Protein AF-A0A1S8A7N4-F1 (afdb_monomer)

Solvent-accessible surface area (backbone atoms only — not comparable to full-atom values): 6983 Å² total; per-residue (Å²): 108,70,68,57,56,51,52,50,50,50,55,52,46,53,53,54,50,52,53,49,38,35,52,42,25,28,52,42,24,53,75,72,73,42,74,46,65,52,36,82,40,44,85,68,42,50,65,57,58,70,70,50,68,97,43,76,67,53,51,53,51,51,50,27,55,53,50,20,56,52,52,49,50,52,52,54,51,51,49,49,53,52,51,51,50,49,43,65,72,70,54,81,75,82,64,85,81,63,80,78,82,53,95,76,65,81,60,61,67,64,54,50,54,57,53,62,72,67,59,131

pLDDT: mean 84.03, std 12.01, range [52.56, 96.38]

Mean predicted aligned error: 10.82 Å

Sequence (120 aa):
MYIFVRQLGIALGVGIGATTLQNALKLKLRWDGLPTEIADQADTFIFTLHGLPDSPYKQAIYDAYRFWFQIIFGTWLGMSIFILFLCLVFIKHADMNRKLTSDHQLDGERIVRHWERKSP

Radius of gyration: 26.78 Å; Cα contacts (8 Å, |Δi|>4): 41; chains: 1; bounding box: 44×58×66 Å

Organism: Rosellinia necatrix (NCBI:txid77044)

Structure (mmCIF, N/CA/C/O backbone):
data_AF-A0A1S8A7N4-F1
#
_entry.id   AF-A0A1S8A7N4-F1
#
loop_
_atom_site.group_PDB
_atom_site.id
_atom_site.type_symbol
_atom_site.label_atom_id
_atom_site.label_alt_id
_atom_site.label_comp_id
_atom_site.label_asym_id
_atom_site.label_entity_id
_atom_site.label_seq_id
_atom_site.pdbx_PDB_ins_code
_atom_site.Cartn_x
_atom_site.Cartn_y
_atom_site.Cartn_z
_atom_site.occupancy
_atom_site.B_iso_or_equiv
_atom_site.auth_seq_id
_atom_site.auth_comp_id
_atom_site.auth_asym_id
_atom_site.auth_atom_id
_atom_site.pdbx_PDB_model_num
ATOM 1 N N . MET A 1 1 ? 2.331 3.630 -27.646 1.00 77.88 1 MET A N 1
ATOM 2 C CA . MET A 1 1 ? 2.764 2.451 -26.860 1.00 77.88 1 MET A CA 1
ATOM 3 C C . MET A 1 1 ? 3.227 2.822 -25.450 1.00 77.88 1 MET A C 1
ATOM 5 O O . MET A 1 1 ? 2.579 2.381 -24.516 1.00 77.88 1 MET A O 1
ATOM 9 N N . TYR A 1 2 ? 4.243 3.679 -25.261 1.00 81.75 2 TYR A N 1
ATOM 10 C CA . TYR A 1 2 ? 4.727 4.067 -23.916 1.00 81.75 2 TYR A CA 1
ATOM 11 C C . TYR A 1 2 ? 3.630 4.596 -22.970 1.00 81.75 2 TYR A C 1
ATOM 13 O O . TYR A 1 2 ? 3.473 4.086 -21.865 1.00 81.75 2 TYR A O 1
ATOM 21 N N . ILE A 1 3 ? 2.827 5.568 -23.422 1.00 88.31 3 ILE A N 1
ATOM 22 C CA . ILE A 1 3 ? 1.756 6.174 -22.606 1.00 88.31 3 ILE A CA 1
ATOM 23 C C . ILE A 1 3 ? 0.710 5.132 -22.182 1.00 88.31 3 ILE A C 1
ATOM 25 O O . ILE A 1 3 ? 0.279 5.133 -21.035 1.00 88.31 3 ILE A O 1
ATOM 29 N N . PHE A 1 4 ? 0.348 4.210 -23.078 1.00 92.62 4 PHE A N 1
ATOM 30 C CA . PHE A 1 4 ? -0.595 3.131 -22.778 1.00 92.62 4 PHE A CA 1
ATOM 31 C C . PHE A 1 4 ? -0.061 2.200 -21.682 1.00 92.62 4 PHE A C 1
ATOM 33 O O . PHE A 1 4 ? -0.742 1.975 -20.687 1.00 92.62 4 PHE A O 1
ATOM 40 N N . VAL A 1 5 ? 1.179 1.715 -21.827 1.00 89.69 5 VAL A N 1
ATOM 41 C CA . VAL A 1 5 ? 1.815 0.829 -20.835 1.00 89.69 5 VAL A CA 1
ATOM 42 C C . VAL A 1 5 ? 1.959 1.534 -19.485 1.00 89.69 5 VAL A C 1
ATOM 44 O O . VAL A 1 5 ? 1.696 0.936 -18.444 1.00 89.69 5 VAL A O 1
ATOM 47 N N . ARG A 1 6 ? 2.304 2.827 -19.491 1.00 88.12 6 ARG A N 1
ATOM 48 C CA . ARG A 1 6 ? 2.367 3.646 -18.276 1.00 88.12 6 ARG A CA 1
ATOM 49 C C . ARG A 1 6 ? 1.005 3.747 -17.589 1.00 88.12 6 ARG A C 1
ATOM 51 O O . ARG A 1 6 ? 0.928 3.557 -16.379 1.00 88.12 6 ARG A O 1
ATOM 58 N N . GLN A 1 7 ? -0.059 4.020 -18.342 1.00 93.00 7 GLN A N 1
ATOM 59 C CA . GLN A 1 7 ? -1.402 4.152 -17.778 1.00 93.00 7 GLN A CA 1
ATOM 60 C C . GLN A 1 7 ? -1.933 2.819 -17.238 1.00 93.00 7 GLN A C 1
ATOM 62 O O . GLN A 1 7 ? -2.547 2.786 -16.173 1.00 93.00 7 GLN A O 1
ATOM 67 N N . LEU A 1 8 ? -1.637 1.717 -17.930 1.00 92.12 8 LEU A N 1
ATOM 68 C CA . LEU A 1 8 ? -1.933 0.365 -17.465 1.00 92.12 8 LEU A CA 1
ATOM 69 C C . LEU A 1 8 ? -1.218 0.065 -16.141 1.00 92.12 8 LEU A C 1
ATOM 71 O O . LEU A 1 8 ? -1.843 -0.442 -15.213 1.00 92.12 8 LEU A O 1
ATOM 75 N N . GLY A 1 9 ? 0.059 0.440 -16.019 1.00 89.56 9 GLY A N 1
ATOM 76 C CA . GLY A 1 9 ? 0.813 0.301 -14.772 1.00 89.56 9 GLY A CA 1
ATOM 77 C C . GLY A 1 9 ? 0.191 1.073 -13.605 1.00 89.56 9 GLY A C 1
ATOM 78 O O . GLY A 1 9 ? 0.105 0.540 -12.503 1.00 89.56 9 GLY A O 1
ATOM 79 N N . ILE A 1 10 ? -0.309 2.290 -13.846 1.00 92.62 10 ILE A N 1
ATOM 80 C CA . ILE A 1 10 ? -1.010 3.085 -12.824 1.00 92.62 10 ILE A CA 1
ATOM 81 C C . ILE A 1 10 ? -2.292 2.375 -12.371 1.00 92.62 10 ILE A C 1
ATOM 83 O O . ILE A 1 10 ? -2.508 2.219 -11.172 1.00 92.62 10 ILE A O 1
ATOM 87 N N . ALA A 1 11 ? -3.123 1.910 -13.310 1.00 94.38 11 ALA A N 1
ATOM 88 C CA . ALA A 1 11 ? -4.383 1.239 -12.987 1.00 94.38 11 ALA A CA 1
ATOM 89 C C . ALA A 1 11 ? -4.164 -0.058 -12.189 1.00 94.38 11 ALA A C 1
ATOM 91 O O . ALA A 1 11 ? -4.808 -0.271 -11.160 1.00 94.38 11 ALA A O 1
ATOM 92 N N . LEU A 1 12 ? -3.213 -0.894 -12.622 1.00 92.31 12 LEU A N 1
ATOM 93 C CA . LEU A 1 12 ? -2.826 -2.101 -11.889 1.00 92.31 12 LEU A CA 1
ATOM 94 C C . LEU A 1 12 ? -2.266 -1.760 -10.511 1.00 92.31 12 LEU A C 1
ATOM 96 O O . LEU A 1 12 ? -2.612 -2.409 -9.527 1.00 92.31 12 LEU A O 1
ATOM 100 N N . GLY A 1 13 ? -1.432 -0.725 -10.436 1.00 91.50 13 GLY A N 1
ATOM 101 C CA . GLY A 1 13 ? -0.812 -0.314 -9.192 1.00 91.50 13 GLY A CA 1
ATOM 102 C C . GLY A 1 13 ? -1.827 0.111 -8.135 1.00 91.50 13 GLY A C 1
ATOM 103 O O . GLY A 1 13 ? -1.742 -0.335 -6.994 1.00 91.50 13 GLY A O 1
ATOM 104 N N . VAL A 1 14 ? -2.834 0.900 -8.516 1.00 91.69 14 VAL A N 1
ATOM 105 C CA . VAL A 1 14 ? -3.918 1.298 -7.604 1.00 91.69 14 VAL A CA 1
ATOM 106 C C . VAL A 1 14 ? -4.715 0.078 -7.130 1.00 91.69 14 VAL A C 1
ATOM 108 O O . VAL A 1 14 ? -4.954 -0.059 -5.932 1.00 91.69 14 VAL A O 1
ATOM 111 N N . GLY A 1 15 ? -5.073 -0.841 -8.034 1.00 92.31 15 GLY A N 1
ATOM 112 C CA . GLY A 1 15 ? -5.812 -2.056 -7.674 1.00 92.31 15 GLY A CA 1
ATOM 113 C C . GLY A 1 15 ? -5.040 -2.968 -6.712 1.00 92.31 15 GLY A C 1
ATOM 114 O O . GLY A 1 15 ? -5.567 -3.392 -5.680 1.00 92.31 15 GLY A O 1
ATOM 115 N N . ILE A 1 16 ? -3.765 -3.235 -7.004 1.00 92.19 16 ILE A N 1
ATOM 116 C CA . ILE A 1 16 ? -2.895 -4.042 -6.134 1.00 92.19 16 ILE A CA 1
ATOM 117 C C . ILE A 1 16 ? -2.675 -3.340 -4.787 1.00 92.19 16 ILE A C 1
ATOM 119 O O . ILE A 1 16 ? -2.743 -3.982 -3.740 1.00 92.19 16 ILE A O 1
ATOM 123 N N . GLY A 1 17 ? -2.461 -2.023 -4.782 1.00 91.44 17 GLY A N 1
ATOM 124 C CA . GLY A 1 17 ? -2.296 -1.249 -3.552 1.00 91.44 17 GLY A CA 1
ATOM 125 C C . GLY A 1 17 ? -3.530 -1.310 -2.648 1.00 91.44 17 GLY A C 1
ATOM 126 O O . GLY A 1 17 ? -3.400 -1.616 -1.464 1.00 91.44 17 GLY A O 1
ATOM 127 N N . ALA A 1 18 ? -4.724 -1.098 -3.210 1.00 90.06 18 ALA A N 1
ATOM 128 C CA . ALA A 1 18 ? -5.985 -1.141 -2.469 1.00 90.06 18 ALA A CA 1
ATOM 129 C C . ALA A 1 18 ? -6.261 -2.529 -1.869 1.00 90.06 18 ALA A C 1
ATOM 131 O O . ALA A 1 18 ? -6.585 -2.650 -0.689 1.00 90.06 18 ALA A O 1
ATOM 132 N N . THR A 1 19 ? -6.077 -3.591 -2.657 1.00 92.31 19 THR A N 1
ATOM 133 C CA . THR A 1 19 ? -6.263 -4.970 -2.174 1.00 92.31 19 THR A CA 1
ATOM 134 C C . THR A 1 19 ? -5.239 -5.349 -1.101 1.00 92.31 19 THR A C 1
ATOM 136 O O . THR A 1 19 ? -5.600 -5.969 -0.102 1.00 92.31 19 THR A O 1
ATOM 139 N N . THR A 1 20 ? -3.977 -4.934 -1.252 1.00 92.88 20 THR A N 1
ATOM 140 C CA . THR A 1 20 ? -2.924 -5.165 -0.248 1.00 92.88 20 THR A CA 1
ATOM 141 C C . THR A 1 20 ? -3.255 -4.469 1.070 1.00 92.88 20 THR A C 1
ATOM 143 O O . THR A 1 20 ? -3.145 -5.092 2.125 1.00 92.88 20 THR A O 1
ATOM 146 N N . LEU A 1 21 ? -3.713 -3.213 1.014 1.00 90.44 21 LEU A N 1
ATOM 147 C CA . LEU A 1 21 ? -4.175 -2.453 2.178 1.00 90.44 21 LEU A CA 1
ATOM 148 C C . LEU A 1 21 ? -5.298 -3.193 2.905 1.00 90.44 21 LEU A C 1
ATOM 150 O O . LEU A 1 21 ? -5.161 -3.501 4.089 1.00 90.44 21 LEU A O 1
ATOM 154 N N . GLN A 1 22 ? -6.382 -3.511 2.192 1.00 92.19 22 GLN A N 1
ATOM 155 C CA . GLN A 1 22 ? -7.553 -4.159 2.783 1.00 92.19 22 GLN A CA 1
ATOM 156 C C . GLN A 1 22 ? -7.178 -5.505 3.406 1.00 92.19 22 GLN A C 1
ATOM 158 O O . GLN A 1 22 ? -7.563 -5.791 4.536 1.00 92.19 22 GLN A O 1
ATOM 163 N N . ASN A 1 23 ? -6.368 -6.312 2.719 1.00 93.62 23 ASN A N 1
ATOM 164 C CA . ASN A 1 23 ? -5.947 -7.616 3.223 1.00 93.62 23 ASN A CA 1
ATOM 165 C C . ASN A 1 23 ? -5.045 -7.508 4.459 1.00 93.62 23 ASN A C 1
ATOM 167 O O . ASN A 1 23 ? -5.246 -8.248 5.421 1.00 93.62 23 ASN A O 1
ATOM 171 N N . ALA A 1 24 ? -4.077 -6.587 4.465 1.00 93.50 24 ALA A N 1
ATOM 172 C CA . ALA A 1 24 ? -3.182 -6.386 5.602 1.00 93.50 24 ALA A CA 1
ATOM 173 C C . ALA A 1 24 ? -3.934 -5.866 6.836 1.00 93.50 24 ALA A C 1
ATOM 175 O O . ALA A 1 24 ? -3.709 -6.345 7.949 1.00 93.50 24 ALA A O 1
ATOM 176 N N . LEU A 1 25 ? -4.870 -4.935 6.634 1.00 92.75 25 LEU A N 1
ATOM 177 C CA . LEU A 1 25 ? -5.705 -4.401 7.704 1.00 92.75 25 LEU A CA 1
ATOM 178 C C . LEU A 1 25 ? -6.670 -5.470 8.245 1.00 92.75 25 LEU A C 1
ATOM 180 O O . LEU A 1 25 ? -6.724 -5.667 9.457 1.00 92.75 25 LEU A O 1
ATOM 184 N N . LYS A 1 26 ? -7.349 -6.243 7.379 1.00 93.62 26 LYS A N 1
ATOM 185 C CA . LYS A 1 26 ? -8.187 -7.389 7.797 1.00 93.62 26 LYS A CA 1
ATOM 186 C C . LYS A 1 26 ? -7.399 -8.420 8.592 1.00 93.62 26 LYS A C 1
ATOM 188 O O . LYS A 1 26 ? -7.903 -8.936 9.586 1.00 93.62 26 LYS A O 1
ATOM 193 N N . LEU A 1 27 ? -6.176 -8.729 8.160 1.00 93.62 27 LEU A N 1
ATOM 194 C CA . LEU A 1 27 ? -5.318 -9.702 8.830 1.00 93.62 27 LEU A CA 1
ATOM 195 C C . LEU A 1 27 ? -5.023 -9.280 10.272 1.00 93.62 27 LEU A C 1
ATOM 197 O O . LEU A 1 27 ? -5.201 -10.081 11.188 1.00 93.62 27 LEU A O 1
ATOM 201 N N . LYS A 1 28 ? -4.618 -8.023 10.466 1.00 92.44 28 LYS A N 1
ATOM 202 C CA . LYS A 1 28 ? -4.274 -7.489 11.785 1.00 92.44 28 LYS A CA 1
ATOM 203 C C . LYS A 1 28 ? -5.500 -7.320 12.683 1.00 92.44 28 LYS A C 1
ATOM 205 O O . LYS A 1 28 ? -5.460 -7.761 13.825 1.00 92.44 28 LYS A O 1
ATOM 210 N N . LEU A 1 29 ? -6.619 -6.824 12.146 1.00 91.88 29 LEU A N 1
ATOM 211 C CA . LEU A 1 29 ? -7.894 -6.780 12.873 1.00 91.88 29 LEU A CA 1
ATOM 212 C C . LEU A 1 29 ? -8.324 -8.177 13.342 1.00 91.88 29 LEU A C 1
ATOM 214 O O . LEU A 1 29 ? -8.722 -8.341 14.489 1.00 91.88 29 LEU A O 1
ATOM 218 N N . ARG A 1 30 ? -8.172 -9.207 12.497 1.00 92.75 30 ARG A N 1
ATOM 219 C CA . ARG A 1 30 ? -8.501 -10.591 12.867 1.00 92.75 30 ARG A CA 1
ATOM 220 C C . ARG A 1 30 ? -7.606 -11.132 13.982 1.00 92.75 30 ARG A C 1
ATOM 222 O O . ARG A 1 30 ? -8.094 -11.871 14.829 1.00 92.75 30 ARG A O 1
ATOM 229 N N . TRP A 1 31 ? -6.314 -10.804 13.978 1.00 92.56 31 TRP A N 1
ATOM 230 C CA . TRP A 1 31 ? -5.398 -11.199 15.056 1.00 92.56 31 TRP A CA 1
ATOM 231 C C . TRP A 1 31 ? -5.763 -10.564 16.392 1.00 92.56 31 TRP A C 1
ATOM 233 O O . TRP A 1 31 ? -5.683 -11.229 17.420 1.00 92.56 31 TRP A O 1
ATOM 243 N N . ASP A 1 32 ? -6.227 -9.320 16.356 1.00 89.56 32 ASP A N 1
ATOM 244 C CA . ASP A 1 32 ? -6.625 -8.572 17.545 1.00 89.56 32 ASP A CA 1
ATOM 245 C C . ASP A 1 32 ? -8.095 -8.850 17.951 1.00 89.56 32 ASP A C 1
ATOM 247 O O . ASP A 1 32 ? -8.607 -8.244 18.890 1.00 89.56 32 ASP A O 1
ATOM 251 N N . GLY A 1 33 ? -8.790 -9.772 17.263 1.00 88.94 33 GLY A N 1
ATOM 252 C CA . GLY A 1 33 ? -10.189 -10.132 17.537 1.00 88.94 33 GLY A CA 1
ATOM 253 C C . GLY A 1 33 ? -11.202 -9.028 17.207 1.00 88.94 33 GLY A C 1
ATOM 254 O O . GLY A 1 33 ? -12.313 -9.031 17.736 1.00 88.94 33 GLY A O 1
ATOM 255 N N . LEU A 1 34 ? -10.816 -8.072 16.361 1.00 89.50 34 LEU A N 1
ATOM 256 C CA . LEU A 1 34 ? -11.597 -6.895 15.991 1.00 89.50 34 LEU A CA 1
ATOM 257 C C . LEU A 1 34 ? -12.479 -7.149 14.752 1.00 89.50 34 LEU A C 1
ATOM 259 O O . LEU A 1 34 ? -12.153 -8.004 13.920 1.00 89.50 34 LEU A O 1
ATOM 263 N N . PRO A 1 35 ? -13.565 -6.372 14.571 1.00 88.38 35 PRO A N 1
ATOM 264 C CA . PRO A 1 35 ? -14.411 -6.457 13.384 1.00 88.38 35 PRO A CA 1
ATOM 265 C C . PRO A 1 35 ? -13.624 -6.157 12.104 1.00 88.38 35 PRO A C 1
ATOM 267 O O . PRO A 1 35 ? -13.063 -5.074 11.934 1.00 88.38 35 PRO A O 1
ATOM 270 N N . THR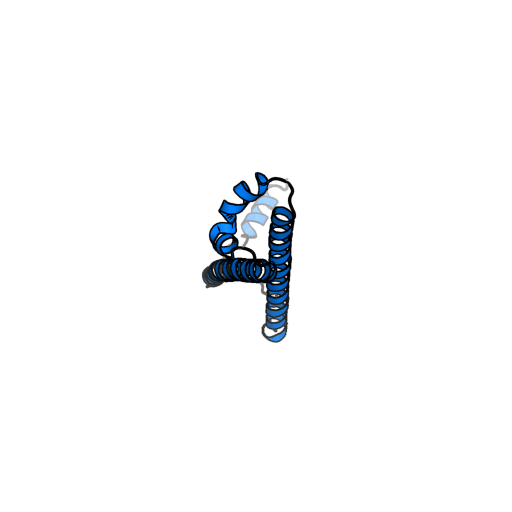 A 1 36 ? -13.609 -7.102 11.164 1.00 90.06 36 THR A N 1
ATOM 271 C CA . THR A 1 36 ? -12.896 -6.947 9.884 1.00 90.06 36 THR A CA 1
ATOM 272 C C . THR A 1 36 ? -13.588 -5.988 8.918 1.00 90.06 36 THR A C 1
ATOM 274 O O . THR A 1 36 ? -12.962 -5.543 7.960 1.00 90.06 36 THR A O 1
ATOM 277 N N . GLU A 1 37 ? -14.850 -5.639 9.179 1.00 89.12 37 GLU A N 1
ATOM 278 C CA . GLU A 1 37 ? -15.639 -4.653 8.421 1.00 89.12 37 GLU A CA 1
ATOM 279 C C . GLU A 1 37 ? -14.971 -3.270 8.409 1.00 89.12 37 GLU A C 1
ATOM 281 O O . GLU A 1 37 ? -15.077 -2.529 7.433 1.00 89.12 37 GLU A O 1
ATOM 286 N N . ILE A 1 38 ? -14.197 -2.956 9.457 1.00 85.62 38 ILE A N 1
ATOM 287 C CA . ILE A 1 38 ? -13.397 -1.727 9.550 1.00 85.62 38 ILE A CA 1
ATOM 288 C C . ILE A 1 38 ? -12.432 -1.611 8.363 1.00 85.62 38 ILE A C 1
ATOM 290 O O . ILE A 1 38 ? -12.155 -0.508 7.904 1.00 85.62 38 ILE A O 1
ATOM 294 N N . ALA A 1 39 ? -11.934 -2.732 7.837 1.00 85.25 39 ALA A N 1
ATOM 295 C CA . ALA A 1 39 ? -11.031 -2.721 6.694 1.00 85.25 39 ALA A CA 1
ATOM 296 C C . ALA A 1 39 ? -11.734 -2.466 5.355 1.00 85.25 39 ALA A C 1
ATOM 298 O O . ALA A 1 39 ? -11.110 -1.926 4.445 1.00 85.25 39 ALA A O 1
ATOM 299 N N . ASP A 1 40 ? -13.008 -2.846 5.226 1.00 86.69 40 ASP A N 1
ATOM 300 C CA . ASP A 1 40 ? -13.801 -2.587 4.018 1.00 86.69 40 ASP A CA 1
ATOM 301 C C . ASP A 1 40 ? -14.202 -1.110 3.916 1.00 86.69 40 ASP A C 1
ATOM 303 O O . ASP A 1 40 ? -14.355 -0.572 2.822 1.00 86.69 40 ASP A O 1
ATOM 307 N N . GLN A 1 41 ? -14.327 -0.445 5.065 1.00 85.62 41 GLN A N 1
ATOM 308 C CA . GL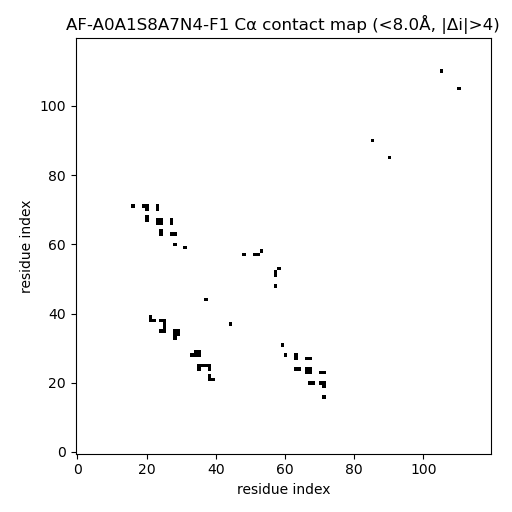N A 1 41 ? -14.742 0.951 5.200 1.00 85.62 41 GLN A CA 1
ATOM 309 C C . GLN A 1 41 ? -13.667 1.816 5.876 1.00 85.62 41 GLN A C 1
ATOM 311 O O . GLN A 1 41 ? -13.987 2.758 6.607 1.00 85.62 41 GLN A O 1
ATOM 316 N N . ALA A 1 42 ? -12.390 1.502 5.633 1.00 83.06 42 ALA A N 1
ATOM 317 C CA . ALA A 1 42 ? -11.261 2.125 6.327 1.00 83.06 42 ALA A CA 1
ATOM 318 C C . ALA A 1 42 ? -11.262 3.659 6.197 1.00 83.06 42 ALA A C 1
ATOM 320 O O . ALA A 1 42 ? -11.132 4.367 7.195 1.00 83.06 42 ALA A O 1
ATOM 321 N N . ASP A 1 43 ? -11.519 4.177 4.993 1.00 83.00 43 ASP A N 1
ATOM 322 C CA . ASP A 1 43 ? -11.520 5.621 4.724 1.00 83.00 43 ASP A CA 1
ATOM 323 C C . ASP A 1 43 ? -12.585 6.371 5.538 1.00 83.00 43 ASP A C 1
ATOM 325 O O . ASP A 1 43 ? -12.336 7.451 6.074 1.00 83.00 43 ASP A O 1
ATOM 329 N N . THR A 1 44 ? -13.777 5.787 5.676 1.00 86.94 44 THR A N 1
ATOM 330 C CA . THR A 1 44 ? -14.884 6.390 6.432 1.00 86.94 44 THR A CA 1
ATOM 331 C C . THR A 1 44 ? -14.756 6.177 7.937 1.00 86.94 44 THR A C 1
ATOM 333 O O . THR A 1 44 ? -15.201 7.014 8.721 1.00 86.94 44 THR A O 1
ATOM 336 N N . PHE A 1 45 ? -14.122 5.082 8.358 1.00 86.44 45 PHE A N 1
ATOM 337 C CA . PHE A 1 45 ? -14.005 4.721 9.767 1.00 86.44 45 PHE A CA 1
ATOM 338 C C . PHE A 1 45 ? -13.037 5.631 10.539 1.00 86.44 45 PHE A C 1
ATOM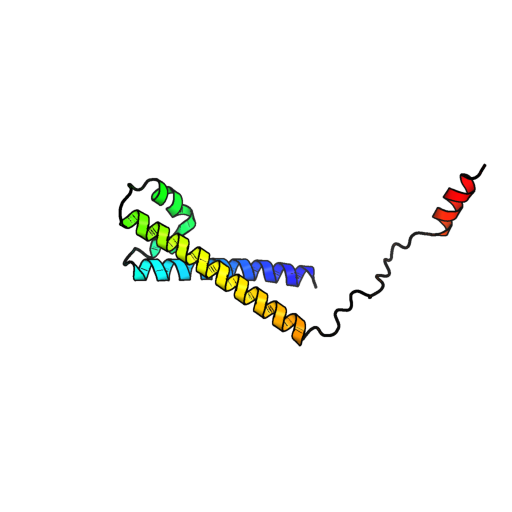 340 O O . PHE A 1 45 ? -13.168 5.774 11.753 1.00 86.44 45 PHE A O 1
ATOM 347 N N . ILE A 1 46 ? -12.100 6.304 9.860 1.00 86.25 46 ILE A N 1
ATOM 348 C CA . ILE A 1 46 ? -11.137 7.229 10.487 1.00 86.25 46 ILE A CA 1
ATOM 349 C C . ILE A 1 46 ? -11.837 8.336 11.294 1.00 86.25 46 ILE A C 1
ATOM 351 O O . ILE A 1 46 ? -11.398 8.663 12.399 1.00 86.25 46 ILE A O 1
ATOM 355 N N . PHE A 1 47 ? -12.953 8.879 10.797 1.00 88.25 47 PHE A N 1
ATOM 356 C CA . PHE A 1 47 ? -13.707 9.913 11.516 1.00 88.25 47 PHE A CA 1
ATOM 357 C C . PHE A 1 47 ? -14.284 9.384 12.834 1.00 88.25 47 PHE A C 1
ATOM 359 O O . PHE A 1 47 ? -14.190 10.043 13.871 1.00 88.25 47 PHE A O 1
ATOM 366 N N . THR A 1 48 ? -14.818 8.162 12.813 1.00 87.56 48 THR A N 1
ATOM 367 C CA . THR A 1 48 ? -15.305 7.463 14.007 1.00 87.56 48 THR A CA 1
ATOM 368 C C . THR A 1 48 ? -14.158 7.130 14.962 1.00 87.56 48 THR A C 1
ATOM 370 O O . THR A 1 48 ? -14.293 7.307 16.172 1.00 87.56 48 THR A O 1
ATOM 373 N N . LEU A 1 49 ? -13.002 6.718 14.429 1.00 86.81 49 LEU A N 1
ATOM 374 C CA . LEU A 1 49 ? -11.802 6.406 15.206 1.00 86.81 49 LEU A CA 1
ATOM 375 C C . LEU A 1 49 ? -11.291 7.611 16.002 1.00 86.81 49 LEU A C 1
ATOM 377 O O . LEU A 1 49 ? -10.911 7.473 17.165 1.00 86.81 49 LEU A O 1
ATOM 381 N N . HIS A 1 50 ? -11.31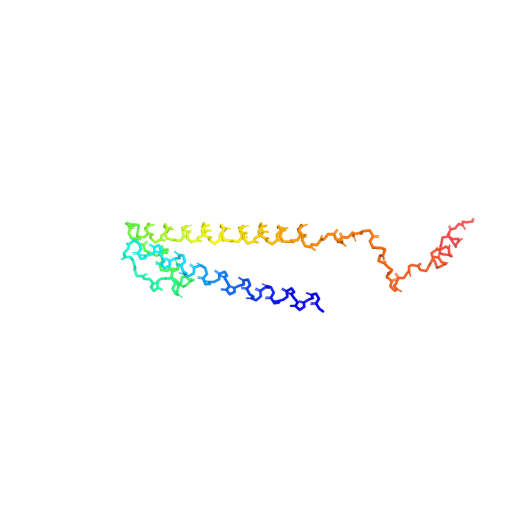9 8.802 15.405 1.00 87.56 50 HIS A N 1
ATOM 382 C CA . HIS A 1 50 ? -10.895 10.028 16.080 1.00 87.56 50 HIS A CA 1
ATOM 383 C C . HIS A 1 50 ? -11.837 10.418 17.228 1.00 87.56 50 HIS A C 1
ATOM 385 O O . HIS A 1 50 ? -11.357 10.890 18.260 1.00 87.56 50 HIS A O 1
ATOM 391 N N . GLY A 1 51 ? -13.142 10.167 17.080 1.00 87.75 51 GLY A N 1
ATOM 392 C CA . GLY A 1 51 ? -14.162 10.464 18.092 1.00 87.75 51 GLY A CA 1
ATOM 393 C C . GLY A 1 51 ? -14.255 9.462 19.249 1.00 87.75 51 GLY A C 1
ATOM 394 O O . GLY A 1 51 ? -14.881 9.766 20.262 1.00 87.75 51 GLY A O 1
ATOM 395 N N . LEU A 1 52 ? -13.639 8.280 19.135 1.00 88.06 52 LEU A N 1
ATOM 396 C CA . LEU A 1 52 ? -13.635 7.275 20.202 1.00 88.06 52 LEU A CA 1
ATOM 397 C C . LEU A 1 52 ? -12.826 7.759 21.428 1.00 88.06 52 LEU A C 1
ATOM 399 O O . LEU A 1 52 ? -11.767 8.376 21.254 1.00 88.06 52 LEU A O 1
ATOM 403 N N . PRO A 1 53 ? -13.269 7.461 22.666 1.00 89.44 53 PRO A N 1
ATOM 404 C CA . PRO A 1 53 ? -12.488 7.738 23.867 1.00 89.44 53 PRO A CA 1
ATOM 405 C C . PRO A 1 53 ? -11.205 6.903 23.881 1.00 89.44 53 PRO A C 1
ATOM 407 O O . PRO A 1 53 ? -11.134 5.823 23.278 1.00 89.44 53 PRO A O 1
ATOM 410 N N . ASP A 1 54 ? -10.183 7.410 24.568 1.00 87.69 54 ASP A N 1
ATOM 411 C CA . ASP A 1 54 ? -8.909 6.708 24.675 1.00 87.69 54 ASP A CA 1
ATOM 412 C C . ASP A 1 54 ? -9.107 5.407 25.460 1.00 87.69 54 ASP A C 1
ATOM 414 O O . ASP A 1 54 ? -9.499 5.399 26.626 1.00 87.69 54 ASP A O 1
ATOM 418 N N . SER A 1 55 ? -8.957 4.290 24.758 1.00 89.56 55 SER A N 1
ATOM 419 C CA . SER A 1 55 ? -9.291 2.954 25.237 1.00 89.56 55 SER A CA 1
ATOM 420 C C . SER A 1 55 ? -8.369 1.934 24.570 1.00 89.56 55 SER A C 1
ATOM 422 O O . SER A 1 55 ? -7.880 2.190 23.463 1.00 89.56 55 SER A O 1
ATOM 424 N N . PRO A 1 56 ? -8.165 0.748 25.178 1.00 88.25 56 PRO A N 1
ATOM 425 C CA . PRO A 1 56 ? -7.382 -0.322 24.556 1.00 88.25 56 PRO A CA 1
ATOM 426 C C . PRO A 1 56 ? -7.888 -0.685 23.152 1.00 88.25 56 PRO A C 1
ATOM 428 O O . PRO A 1 56 ? -7.099 -0.991 22.264 1.00 88.25 56 PRO A O 1
ATOM 431 N N . TYR A 1 57 ? -9.200 -0.565 22.926 1.00 88.50 57 TYR A N 1
ATOM 432 C CA . TYR A 1 57 ? -9.836 -0.756 21.625 1.00 88.50 57 TYR A CA 1
ATOM 433 C C . TYR A 1 57 ? -9.359 0.261 20.578 1.00 88.50 57 TYR A C 1
ATOM 435 O O . TYR A 1 57 ? -8.948 -0.115 19.481 1.00 88.50 57 TYR A O 1
ATOM 443 N N . LYS A 1 58 ? -9.356 1.556 20.926 1.00 90.06 58 LYS A N 1
ATOM 444 C CA . LYS A 1 58 ? -8.863 2.625 20.044 1.00 90.06 58 LYS A CA 1
ATOM 445 C C . LYS A 1 58 ? -7.396 2.398 19.681 1.00 90.06 58 LYS A C 1
ATOM 447 O O . LYS A 1 58 ? -7.033 2.497 18.511 1.00 90.06 58 LYS A O 1
ATOM 452 N N . GLN A 1 59 ? -6.568 2.049 20.665 1.00 90.81 59 GLN A N 1
ATOM 453 C CA . GLN A 1 59 ? -5.142 1.789 20.456 1.00 90.81 59 GLN A CA 1
ATOM 454 C C . GLN A 1 59 ? -4.893 0.571 19.562 1.00 90.81 59 GLN A C 1
ATOM 456 O O . GLN A 1 59 ? -4.062 0.655 18.661 1.00 90.81 59 GLN A O 1
ATOM 461 N N . ALA A 1 60 ? -5.641 -0.520 19.747 1.00 90.88 60 ALA A N 1
ATOM 462 C CA . ALA A 1 60 ? -5.536 -1.707 18.899 1.00 90.88 60 ALA A CA 1
ATOM 463 C C . ALA A 1 60 ? -5.878 -1.395 17.434 1.00 90.88 60 ALA A C 1
ATOM 465 O O . ALA A 1 60 ? -5.171 -1.818 16.522 1.00 90.88 60 ALA A O 1
ATOM 466 N N . ILE A 1 61 ? -6.903 -0.570 17.193 1.00 90.38 61 ILE A N 1
ATOM 467 C CA . ILE A 1 61 ? -7.222 -0.125 15.833 1.00 90.38 61 ILE A CA 1
ATOM 468 C C . ILE A 1 61 ? -6.100 0.753 15.269 1.00 90.38 61 ILE A C 1
ATOM 470 O O . ILE A 1 61 ? -5.687 0.534 14.135 1.00 90.38 61 ILE A O 1
ATOM 474 N N . TYR A 1 62 ? -5.550 1.705 16.029 1.00 91.81 62 TYR A N 1
ATOM 475 C CA . TYR A 1 62 ? -4.401 2.492 15.560 1.00 91.81 62 TYR A CA 1
ATOM 476 C C . TYR A 1 62 ? -3.184 1.631 15.222 1.00 91.81 62 TYR A C 1
ATOM 478 O O . TYR A 1 62 ? -2.510 1.897 14.226 1.00 91.81 62 TYR A O 1
ATOM 486 N N . ASP A 1 63 ? -2.911 0.598 16.017 1.00 91.94 63 ASP A N 1
ATOM 487 C CA . ASP A 1 63 ? -1.845 -0.358 15.732 1.00 91.94 63 ASP A CA 1
ATOM 488 C C . ASP A 1 63 ? -2.132 -1.138 14.443 1.00 91.94 63 ASP A C 1
ATOM 490 O O . ASP A 1 63 ? -1.250 -1.290 13.596 1.00 91.94 63 ASP A O 1
ATOM 494 N N . ALA A 1 64 ? -3.392 -1.524 14.216 1.00 91.88 64 ALA A N 1
ATOM 495 C CA . ALA A 1 64 ? -3.818 -2.107 12.951 1.00 91.88 64 ALA A CA 1
ATOM 496 C C . ALA A 1 64 ? -3.598 -1.162 11.763 1.00 91.88 64 ALA A C 1
ATOM 498 O O . ALA A 1 64 ? -3.090 -1.595 10.724 1.00 91.88 64 ALA A O 1
ATOM 499 N N . TYR A 1 65 ? -3.889 0.135 11.934 1.00 90.94 65 TYR A N 1
ATOM 500 C CA . TYR A 1 65 ? -3.604 1.153 10.925 1.00 90.94 65 TYR A CA 1
ATOM 501 C C . TYR A 1 65 ? -2.102 1.282 10.645 1.00 90.94 65 TYR A C 1
ATOM 503 O O . TYR A 1 65 ? -1.655 1.270 9.500 1.00 90.94 65 TYR A O 1
ATOM 511 N N . ARG A 1 66 ? -1.290 1.345 11.696 1.00 92.81 66 ARG A N 1
ATOM 512 C CA . ARG A 1 66 ? 0.166 1.416 11.574 1.00 92.81 66 ARG A CA 1
ATOM 513 C C . ARG A 1 66 ? 0.742 0.198 10.852 1.00 92.81 66 ARG A C 1
ATOM 515 O O . ARG A 1 66 ? 1.630 0.348 10.012 1.00 92.81 66 ARG A O 1
ATOM 522 N N . PHE A 1 67 ? 0.241 -0.992 11.169 1.00 92.94 67 PHE A N 1
ATOM 523 C CA . PHE A 1 67 ? 0.714 -2.245 10.597 1.00 92.94 67 PHE A CA 1
ATOM 524 C C . PHE A 1 67 ? 0.511 -2.300 9.080 1.00 92.94 67 PHE A C 1
ATOM 526 O O . PHE A 1 67 ? 1.460 -2.591 8.348 1.00 92.94 67 PHE A O 1
ATOM 533 N N . TRP A 1 68 ? -0.681 -1.971 8.569 1.00 90.62 68 TRP A N 1
ATOM 534 C CA . TRP A 1 68 ? -0.900 -2.042 7.120 1.00 90.62 68 TRP A CA 1
ATOM 535 C C . TRP A 1 68 ? -0.042 -1.030 6.353 1.00 90.62 68 TRP A C 1
ATOM 537 O O . TRP A 1 68 ? 0.426 -1.356 5.262 1.00 90.62 68 TRP A O 1
ATOM 547 N N . PHE A 1 69 ? 0.245 0.148 6.923 1.00 91.94 69 PHE A N 1
ATOM 548 C CA . PHE A 1 69 ? 1.170 1.116 6.319 1.00 91.94 69 PHE A CA 1
ATOM 549 C C . PHE A 1 69 ? 2.597 0.562 6.184 1.00 91.94 69 PHE A C 1
ATOM 551 O O . PHE A 1 69 ? 3.286 0.831 5.199 1.00 91.94 69 PHE A O 1
ATOM 558 N N . GLN A 1 70 ? 3.056 -0.240 7.143 1.00 94.44 70 GLN A N 1
ATOM 559 C CA . GLN A 1 70 ? 4.363 -0.893 7.043 1.00 94.44 70 GLN A CA 1
ATOM 560 C C . GLN A 1 70 ? 4.361 -1.982 5.967 1.00 94.44 70 GLN A C 1
ATOM 562 O O . GLN A 1 70 ? 5.291 -2.063 5.162 1.00 94.44 70 GLN A O 1
ATOM 567 N N . ILE A 1 71 ? 3.294 -2.784 5.908 1.00 94.00 71 ILE A N 1
ATOM 568 C CA . ILE A 1 71 ? 3.146 -3.854 4.916 1.00 94.00 71 ILE A CA 1
ATOM 569 C C . ILE A 1 71 ? 3.049 -3.292 3.497 1.00 94.00 71 ILE A C 1
ATOM 571 O O . ILE A 1 71 ? 3.717 -3.801 2.594 1.00 94.00 71 ILE A O 1
ATOM 575 N N . ILE A 1 72 ? 2.265 -2.232 3.281 1.00 93.00 72 ILE A N 1
ATOM 576 C CA . ILE A 1 72 ? 2.113 -1.632 1.953 1.00 93.00 72 ILE A CA 1
ATOM 577 C C . ILE A 1 72 ? 3.448 -1.048 1.481 1.00 93.00 72 ILE A C 1
ATOM 579 O O . ILE A 1 72 ? 3.861 -1.315 0.354 1.00 93.00 72 ILE A O 1
ATOM 583 N N . PHE A 1 73 ? 4.178 -0.350 2.358 1.00 92.75 73 PHE A N 1
ATOM 584 C CA . PHE A 1 73 ? 5.508 0.165 2.045 1.00 92.75 73 PHE A CA 1
ATOM 585 C C . PHE A 1 73 ? 6.479 -0.964 1.683 1.00 92.75 73 PHE A C 1
ATOM 587 O O . PHE A 1 73 ? 7.126 -0.904 0.638 1.00 92.75 73 PHE A O 1
ATOM 594 N N . GLY A 1 74 ? 6.541 -2.022 2.498 1.00 95.00 74 GLY A N 1
ATOM 595 C CA . GLY A 1 74 ? 7.395 -3.181 2.230 1.00 95.00 74 GLY A CA 1
ATOM 596 C C . GLY A 1 74 ? 7.059 -3.874 0.907 1.00 95.00 74 GLY A C 1
ATOM 597 O O . GLY A 1 74 ? 7.960 -4.229 0.148 1.00 95.00 74 GLY A O 1
ATOM 598 N N . THR A 1 75 ? 5.771 -3.992 0.583 1.00 92.88 75 THR A N 1
ATOM 599 C CA . THR A 1 75 ? 5.297 -4.591 -0.674 1.00 92.88 75 THR A CA 1
ATOM 600 C C . THR A 1 75 ? 5.735 -3.766 -1.886 1.00 92.88 75 THR A C 1
ATOM 602 O O . THR A 1 75 ? 6.295 -4.312 -2.838 1.00 92.88 75 THR A O 1
ATOM 605 N N . TRP A 1 76 ? 5.550 -2.442 -1.846 1.00 91.88 76 TRP A N 1
ATOM 606 C CA . TRP A 1 76 ? 5.959 -1.544 -2.932 1.00 91.88 76 TRP A CA 1
ATOM 607 C C . TRP A 1 76 ? 7.472 -1.442 -3.092 1.00 91.88 76 TRP A C 1
ATOM 609 O O . TRP A 1 76 ? 7.974 -1.385 -4.219 1.00 91.88 76 TRP A O 1
ATOM 619 N N . LEU A 1 77 ? 8.208 -1.457 -1.981 1.00 95.62 77 LEU A N 1
ATOM 620 C CA . LEU A 1 77 ? 9.663 -1.500 -2.001 1.00 95.62 77 LEU A CA 1
ATOM 621 C C . LEU A 1 77 ? 10.152 -2.800 -2.653 1.00 95.62 77 LEU A C 1
ATOM 623 O O . LEU A 1 77 ? 10.981 -2.755 -3.561 1.00 95.62 77 LEU A O 1
ATOM 627 N N . GLY A 1 78 ? 9.589 -3.943 -2.250 1.00 95.56 78 GLY A N 1
ATOM 628 C CA . GLY A 1 78 ? 9.900 -5.247 -2.835 1.00 95.56 78 GLY A CA 1
ATOM 629 C C . GLY A 1 78 ? 9.600 -5.296 -4.333 1.00 95.56 78 GLY A C 1
ATOM 630 O O . GLY A 1 78 ? 10.446 -5.720 -5.120 1.00 95.56 78 GLY A O 1
ATOM 631 N N . MET A 1 79 ? 8.443 -4.774 -4.749 1.00 93.62 79 MET A N 1
ATOM 632 C CA . MET A 1 79 ? 8.080 -4.658 -6.162 1.00 93.62 79 MET A CA 1
ATOM 633 C C . MET A 1 79 ? 9.055 -3.761 -6.939 1.00 93.62 79 MET A C 1
ATOM 635 O O . MET A 1 79 ? 9.455 -4.113 -8.046 1.00 93.62 79 MET A O 1
ATOM 639 N N . SER A 1 80 ? 9.490 -2.639 -6.361 1.00 93.62 80 SER A N 1
ATOM 640 C CA . SER A 1 80 ? 10.448 -1.729 -7.005 1.00 93.62 80 SER A CA 1
ATOM 641 C C . SER A 1 80 ? 11.814 -2.383 -7.204 1.00 93.62 80 SER A C 1
ATOM 643 O O . SER A 1 80 ? 12.385 -2.294 -8.289 1.00 93.62 80 SER A O 1
ATOM 645 N N . ILE A 1 81 ? 12.318 -3.085 -6.184 1.00 96.38 81 ILE A N 1
ATOM 646 C CA . ILE A 1 81 ? 13.581 -3.832 -6.266 1.00 96.38 81 ILE A CA 1
ATOM 647 C C . ILE A 1 81 ? 13.471 -4.949 -7.307 1.00 96.38 81 ILE A C 1
ATOM 649 O O . ILE A 1 81 ? 14.380 -5.131 -8.115 1.00 96.38 81 ILE A O 1
ATOM 653 N N . PHE A 1 82 ? 12.349 -5.668 -7.327 1.00 94.88 82 PHE A N 1
ATOM 654 C CA . PHE A 1 82 ? 12.103 -6.728 -8.298 1.00 94.88 82 PHE A CA 1
ATOM 655 C C . PHE A 1 82 ? 12.084 -6.198 -9.737 1.00 94.88 82 PHE A C 1
ATOM 657 O O . PHE A 1 82 ? 12.762 -6.743 -10.606 1.00 94.88 82 PHE A O 1
ATOM 664 N N . ILE A 1 83 ? 11.374 -5.096 -9.992 1.00 92.06 83 ILE A N 1
ATOM 665 C CA . ILE A 1 83 ? 11.345 -4.457 -11.314 1.00 92.06 83 ILE A CA 1
ATOM 666 C C . ILE A 1 83 ? 12.734 -3.938 -11.696 1.00 92.06 83 ILE A C 1
ATOM 668 O O . ILE A 1 83 ? 13.160 -4.141 -12.831 1.00 92.06 83 ILE A O 1
ATOM 672 N N . LEU A 1 84 ? 13.468 -3.320 -10.766 1.00 92.38 84 LEU A N 1
ATOM 673 C CA . LEU A 1 84 ? 14.843 -2.878 -11.004 1.00 92.38 84 LEU A CA 1
ATOM 674 C C . LEU A 1 84 ? 15.740 -4.050 -11.416 1.00 92.38 84 LEU A C 1
ATOM 676 O O . LEU A 1 84 ? 16.475 -3.944 -12.395 1.00 92.38 84 LEU A O 1
ATOM 680 N N . PHE A 1 85 ? 15.648 -5.176 -10.709 1.00 94.56 85 PHE A N 1
ATOM 681 C CA . PHE A 1 85 ? 16.387 -6.389 -11.044 1.00 94.56 85 PHE A CA 1
ATOM 682 C C . PHE A 1 85 ? 16.049 -6.887 -12.455 1.00 94.56 85 PHE A C 1
ATOM 684 O O . PHE A 1 85 ? 16.955 -7.138 -13.249 1.00 94.56 85 PHE A O 1
ATOM 691 N N . LEU A 1 86 ? 14.760 -6.961 -12.806 1.00 91.94 86 LEU A N 1
ATOM 692 C CA . LEU A 1 86 ? 14.336 -7.338 -14.157 1.00 91.94 86 LEU A CA 1
ATOM 693 C C . LEU A 1 86 ? 14.885 -6.375 -15.217 1.00 91.94 86 LEU A C 1
ATOM 695 O O . LEU A 1 86 ? 15.377 -6.822 -16.252 1.00 91.94 86 LEU A O 1
ATOM 699 N N . CYS A 1 87 ? 14.859 -5.068 -14.957 1.00 89.25 87 CYS A N 1
ATOM 700 C CA . CYS A 1 87 ? 15.439 -4.075 -15.855 1.00 89.25 87 CYS A CA 1
ATOM 701 C C . CYS A 1 87 ? 16.941 -4.309 -16.058 1.00 89.25 87 CYS A C 1
ATOM 703 O O . CYS A 1 87 ? 17.397 -4.344 -17.195 1.00 89.25 87 CYS A O 1
ATOM 705 N N . LEU A 1 88 ? 17.707 -4.533 -14.988 1.00 87.88 88 LEU A N 1
ATOM 706 C CA . LEU A 1 88 ? 19.153 -4.756 -15.085 1.00 87.88 88 LEU A CA 1
ATOM 707 C C . LEU A 1 88 ? 19.511 -6.051 -15.832 1.00 87.88 88 LEU A C 1
ATOM 709 O O . LEU A 1 88 ? 20.488 -6.081 -16.578 1.00 87.88 88 LEU A O 1
ATOM 713 N N . VAL A 1 89 ? 18.728 -7.119 -15.651 1.00 89.44 89 VAL A N 1
ATOM 714 C CA . VAL A 1 89 ? 19.003 -8.426 -16.269 1.00 89.44 89 VAL A CA 1
ATOM 715 C C . VAL A 1 89 ? 18.569 -8.470 -17.735 1.00 89.44 89 VAL A C 1
ATOM 717 O O . VAL A 1 89 ? 19.309 -8.979 -18.580 1.00 89.44 89 VAL A O 1
ATOM 720 N N . PHE A 1 90 ? 17.381 -7.946 -18.048 1.00 87.31 90 PHE A N 1
ATOM 721 C CA . PHE A 1 90 ? 16.763 -8.101 -19.367 1.00 87.31 90 PHE A CA 1
ATOM 722 C C . PHE A 1 90 ? 16.951 -6.888 -20.287 1.00 87.31 90 PHE A C 1
ATOM 724 O O . PHE A 1 90 ? 16.934 -7.047 -21.507 1.00 87.31 90 PHE A O 1
ATOM 731 N N . ILE A 1 91 ? 17.180 -5.686 -19.751 1.00 82.06 91 ILE A N 1
ATOM 732 C CA . ILE A 1 91 ? 17.356 -4.459 -20.542 1.00 82.06 91 ILE A CA 1
ATOM 733 C C . ILE A 1 91 ? 18.853 -4.125 -20.631 1.00 82.06 91 ILE A C 1
ATOM 735 O O . ILE A 1 91 ? 19.345 -3.169 -20.042 1.00 82.06 91 ILE A O 1
ATOM 739 N N . LYS A 1 92 ? 19.603 -4.926 -21.401 1.00 59.97 92 LYS A N 1
ATOM 740 C CA . LYS A 1 92 ? 21.063 -4.762 -21.582 1.00 59.97 92 LYS A CA 1
ATOM 741 C C . LYS A 1 92 ? 21.488 -3.579 -22.467 1.00 59.97 92 LYS A C 1
ATOM 743 O O . LYS A 1 92 ? 22.659 -3.213 -22.454 1.00 59.97 92 LYS A O 1
ATOM 748 N N . HIS A 1 93 ? 20.576 -2.990 -23.244 1.00 58.94 93 HIS A N 1
ATOM 749 C CA . HIS A 1 93 ? 20.909 -2.006 -24.290 1.00 58.94 93 HIS A CA 1
ATOM 750 C C . HIS A 1 93 ? 20.039 -0.740 -24.259 1.00 58.94 93 HIS A C 1
ATOM 752 O O . HIS A 1 93 ? 19.723 -0.171 -25.302 1.00 58.94 93 HIS A O 1
ATOM 758 N N . ALA A 1 94 ? 19.646 -0.273 -23.073 1.00 58.75 94 ALA A N 1
ATOM 759 C CA . ALA A 1 94 ? 19.102 1.078 -22.928 1.00 58.75 94 ALA A CA 1
ATOM 760 C C . ALA A 1 94 ? 20.257 2.097 -22.893 1.00 58.75 94 ALA A C 1
ATOM 762 O O . ALA A 1 94 ? 20.574 2.656 -21.848 1.00 58.75 94 ALA A O 1
ATOM 763 N N . ASP A 1 95 ? 20.926 2.291 -24.032 1.00 56.81 95 ASP A N 1
ATOM 764 C CA . ASP A 1 95 ? 21.937 3.337 -24.175 1.00 56.81 95 ASP A CA 1
ATOM 765 C C . ASP A 1 95 ? 21.247 4.698 -24.377 1.00 56.81 95 ASP A C 1
ATOM 767 O O . ASP A 1 95 ? 20.502 4.909 -25.340 1.00 56.81 95 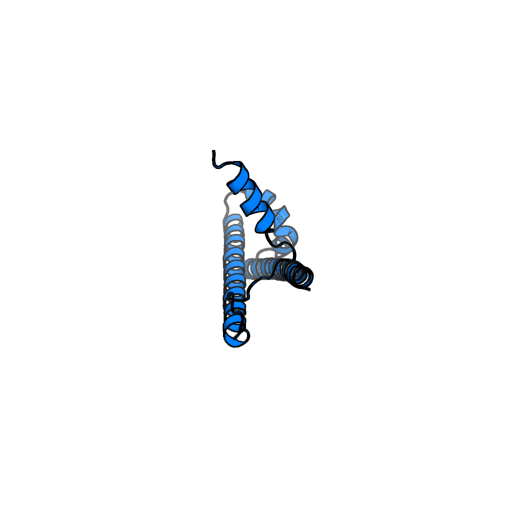ASP A O 1
ATOM 771 N N . MET A 1 96 ? 21.483 5.627 -23.450 1.00 58.50 96 MET A N 1
ATOM 772 C CA . MET A 1 96 ? 20.965 6.996 -23.511 1.00 58.50 96 MET A CA 1
ATOM 773 C C . MET A 1 96 ? 21.773 7.886 -24.476 1.00 58.50 96 MET A C 1
ATOM 775 O O . MET A 1 96 ? 21.401 9.032 -24.706 1.00 58.50 96 MET A O 1
ATOM 779 N N . ASN A 1 97 ? 22.824 7.351 -25.113 1.00 60.56 97 ASN A N 1
ATOM 780 C CA . ASN A 1 97 ? 23.581 8.012 -26.183 1.00 60.56 97 ASN A CA 1
ATOM 781 C C . ASN A 1 97 ? 22.875 7.993 -27.547 1.00 60.56 97 ASN A C 1
ATOM 783 O O . ASN A 1 97 ? 23.457 8.389 -28.563 1.00 60.56 97 ASN A O 1
ATOM 787 N N . ARG A 1 98 ? 21.617 7.547 -27.617 1.00 60.22 98 ARG A N 1
ATOM 788 C CA . ARG A 1 98 ? 20.838 7.643 -28.851 1.00 60.22 98 ARG A CA 1
ATOM 789 C C . ARG A 1 98 ? 20.656 9.120 -29.208 1.00 60.22 98 ARG A C 1
ATOM 791 O O . ARG A 1 98 ? 19.914 9.832 -28.538 1.00 60.22 98 ARG A O 1
ATOM 798 N N . LYS A 1 99 ? 21.299 9.575 -30.291 1.00 60.03 99 LYS A N 1
ATOM 799 C CA . LYS A 1 99 ? 21.050 10.906 -30.863 1.00 60.03 99 LYS A CA 1
ATOM 800 C C . LYS A 1 99 ? 19.559 11.022 -31.175 1.00 60.03 99 LYS A C 1
ATOM 802 O O . LYS A 1 99 ? 19.051 10.344 -32.066 1.00 60.03 99 LYS A O 1
ATOM 807 N N . LEU A 1 100 ? 18.860 11.852 -30.408 1.00 64.56 100 LEU A N 1
ATOM 808 C CA . LEU A 1 100 ? 17.484 12.231 -30.682 1.00 64.56 100 LEU A CA 1
ATOM 809 C C . LEU A 1 100 ? 17.529 13.219 -31.846 1.00 64.56 100 LEU A C 1
ATOM 811 O O . LEU A 1 100 ? 17.692 14.419 -31.646 1.00 64.56 100 LEU A O 1
ATOM 815 N N . THR A 1 101 ? 17.456 12.718 -33.075 1.00 57.81 101 THR A N 1
ATOM 816 C CA . THR A 1 101 ? 17.146 13.556 -34.232 1.00 57.81 101 THR A CA 1
ATOM 817 C C . THR A 1 101 ? 15.724 14.075 -34.026 1.00 57.8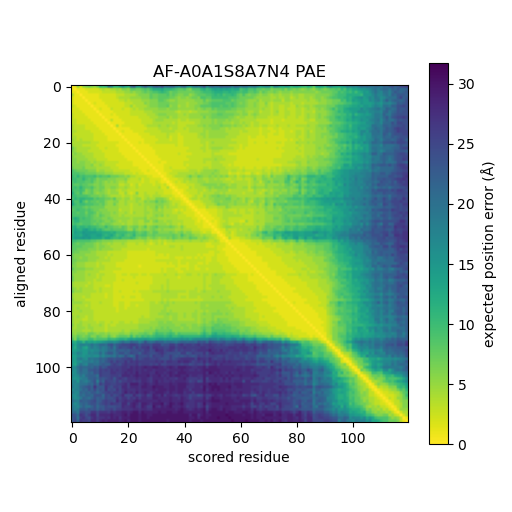1 101 THR A C 1
ATOM 819 O O . THR A 1 101 ? 14.758 13.352 -34.254 1.00 57.81 101 THR A O 1
ATOM 822 N N . SER A 1 102 ? 15.579 15.291 -33.498 1.00 64.94 102 SER A N 1
ATOM 823 C CA . SER A 1 102 ? 14.293 15.982 -33.494 1.00 64.94 102 SER A CA 1
ATOM 824 C C . SER A 1 102 ? 13.999 16.466 -34.911 1.00 64.94 102 SER A C 1
ATOM 826 O O . SER A 1 102 ? 14.871 17.050 -35.552 1.00 64.94 102 SER A O 1
ATOM 828 N N . ASP A 1 103 ? 12.761 16.285 -35.382 1.00 62.38 103 ASP A N 1
ATOM 829 C CA . ASP A 1 103 ? 12.291 16.883 -36.648 1.00 62.38 103 ASP A CA 1
ATOM 830 C C . ASP A 1 103 ? 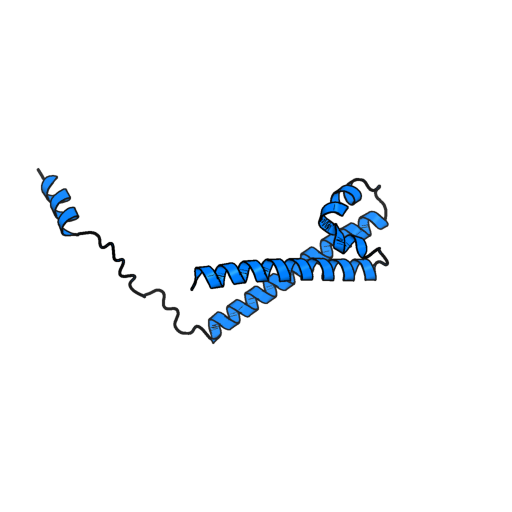12.425 18.414 -36.642 1.00 62.38 103 ASP A C 1
ATOM 832 O O . ASP A 1 103 ? 12.457 19.063 -37.681 1.00 62.38 103 ASP A O 1
ATOM 836 N N . HIS A 1 104 ? 12.508 19.010 -35.452 1.00 64.38 104 HIS A N 1
ATOM 837 C CA . HIS A 1 104 ? 12.808 20.421 -35.259 1.00 64.38 104 HIS A CA 1
ATOM 838 C C . HIS A 1 104 ? 14.308 20.556 -35.028 1.00 64.38 104 HIS A C 1
ATOM 840 O O . HIS 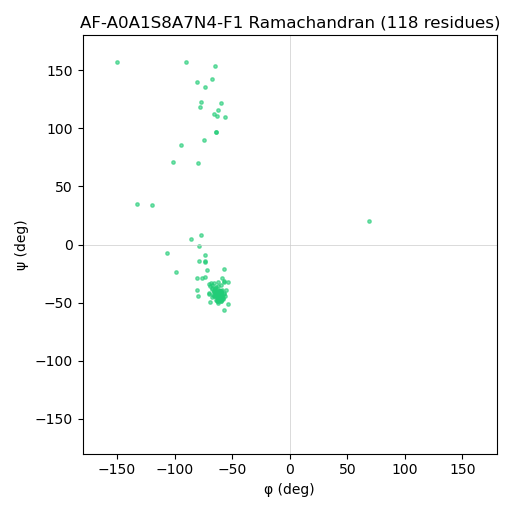A 1 104 ? 14.781 20.527 -33.890 1.00 64.38 104 HIS A O 1
ATOM 846 N N . GLN A 1 105 ? 15.062 20.641 -36.118 1.00 68.94 105 GLN A N 1
ATOM 847 C CA . GLN A 1 105 ? 16.443 21.091 -36.057 1.00 68.94 105 GLN A CA 1
ATOM 848 C C . GLN A 1 105 ? 16.451 22.617 -35.988 1.00 68.94 105 GLN A C 1
AT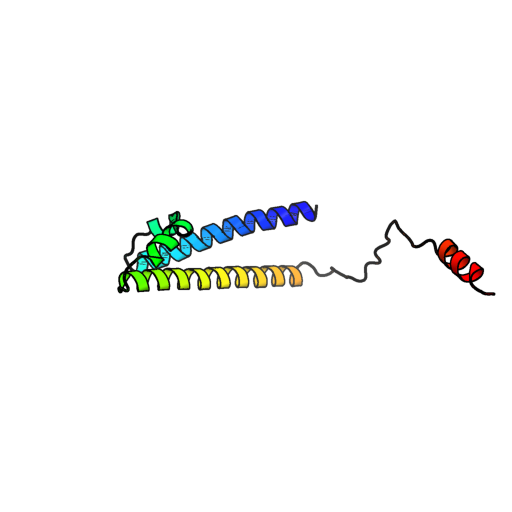OM 850 O O . GLN A 1 105 ? 15.651 23.290 -36.641 1.00 68.94 105 GLN A O 1
ATOM 855 N N . LEU A 1 106 ? 17.341 23.173 -35.167 1.00 66.69 106 LEU A N 1
ATOM 856 C CA . LEU A 1 106 ? 17.631 24.597 -35.232 1.00 66.69 106 LEU A CA 1
ATOM 857 C C . LEU A 1 106 ? 18.216 24.869 -36.617 1.00 66.69 106 LEU A C 1
ATOM 859 O O . LEU A 1 106 ? 19.278 24.347 -36.947 1.00 66.69 106 LEU A O 1
ATOM 863 N N . ASP A 1 107 ? 17.507 25.658 -37.422 1.00 72.00 107 ASP A N 1
ATOM 864 C CA . ASP A 1 107 ? 18.021 26.142 -38.697 1.00 72.00 107 ASP A CA 1
ATOM 865 C C . ASP A 1 107 ? 19.226 27.049 -38.412 1.00 72.00 107 ASP A C 1
ATOM 867 O O . ASP A 1 107 ? 19.089 28.223 -38.042 1.00 72.00 107 ASP A O 1
ATOM 871 N N . GLY A 1 108 ? 20.417 26.456 -38.508 1.00 69.25 108 GLY A N 1
ATOM 872 C CA . GLY A 1 108 ? 21.683 27.114 -38.220 1.00 69.25 108 GLY A CA 1
ATOM 873 C C . GLY A 1 108 ? 21.883 28.358 -39.077 1.00 69.25 108 GLY A C 1
ATOM 874 O O . GLY A 1 108 ? 22.415 29.349 -38.582 1.00 69.25 108 GLY A O 1
ATOM 875 N N . GLU A 1 109 ? 21.363 28.379 -40.306 1.00 71.06 109 GLU A N 1
ATOM 876 C CA . GLU A 1 109 ? 21.468 29.551 -41.175 1.00 71.06 109 GLU A CA 1
ATOM 877 C C . GLU A 1 109 ? 20.640 30.733 -40.678 1.00 71.06 109 GLU A C 1
ATOM 879 O O . GLU A 1 109 ? 21.029 31.891 -40.854 1.00 71.06 109 GLU A O 1
ATOM 884 N N . ARG A 1 110 ? 19.493 30.468 -40.045 1.00 69.94 110 ARG A N 1
ATOM 885 C CA . ARG A 1 110 ? 18.660 31.519 -39.453 1.00 69.94 110 ARG A CA 1
ATOM 886 C C . ARG A 1 110 ? 19.336 32.140 -38.234 1.00 69.94 110 ARG A C 1
ATOM 888 O O . ARG A 1 110 ? 19.215 33.346 -38.016 1.00 69.94 110 ARG A O 1
ATOM 895 N N . ILE A 1 111 ? 20.050 31.325 -37.457 1.00 70.81 111 ILE A N 1
ATOM 896 C CA . ILE A 1 111 ? 20.821 31.779 -36.296 1.00 70.81 111 ILE A CA 1
ATOM 897 C C . ILE A 1 111 ? 22.024 32.603 -36.764 1.00 70.81 111 ILE A C 1
ATOM 899 O O . ILE A 1 111 ? 22.182 33.732 -36.304 1.00 70.81 111 ILE A O 1
ATOM 903 N N . VAL A 1 112 ? 22.813 32.098 -37.717 1.00 73.62 112 VAL A N 1
ATOM 904 C CA . VAL A 1 112 ? 23.990 32.802 -38.259 1.00 73.62 112 VAL A CA 1
ATOM 905 C C . VAL A 1 112 ? 23.596 34.158 -38.850 1.00 73.62 112 VAL A C 1
ATOM 907 O O . VAL A 1 112 ? 24.153 35.174 -38.441 1.00 73.62 112 VAL A O 1
ATOM 910 N N . ARG A 1 113 ? 22.537 34.223 -39.673 1.00 71.00 113 ARG A N 1
ATOM 911 C CA . ARG A 1 113 ? 22.025 35.500 -40.210 1.00 71.00 113 ARG A CA 1
ATOM 912 C C . ARG A 1 113 ? 21.586 36.494 -39.137 1.00 71.00 113 ARG A C 1
ATOM 914 O O . ARG A 1 113 ? 21.707 37.701 -39.334 1.00 71.00 113 ARG A O 1
ATOM 921 N N . HIS A 1 114 ? 21.032 36.029 -38.017 1.00 70.75 114 HIS A N 1
ATOM 922 C CA . HIS A 1 114 ? 20.622 36.928 -36.935 1.00 70.75 114 HIS A CA 1
ATOM 923 C C . HIS A 1 114 ? 21.825 37.552 -36.213 1.00 70.75 114 HIS A C 1
ATOM 925 O O . HIS A 1 114 ? 21.745 38.706 -35.787 1.00 70.75 114 HIS A O 1
ATOM 931 N N . TRP A 1 115 ? 22.925 36.805 -36.092 1.00 68.94 115 TRP A N 1
ATOM 932 C CA . TRP A 1 115 ? 24.155 37.265 -35.450 1.00 68.94 115 TRP A CA 1
ATOM 933 C C . TRP A 1 115 ? 25.018 38.131 -36.374 1.00 68.94 115 TRP A C 1
ATOM 935 O O . TRP A 1 115 ? 25.492 39.170 -35.924 1.00 68.94 115 TRP A O 1
ATOM 945 N N . GLU A 1 116 ? 25.121 37.801 -37.664 1.00 67.88 116 GLU A N 1
ATOM 946 C CA . GLU A 1 116 ? 25.796 38.643 -38.669 1.00 67.88 116 GLU A CA 1
ATOM 947 C C . GLU A 1 116 ? 25.115 40.009 -38.843 1.00 67.88 116 GLU A C 1
ATOM 949 O O . GLU A 1 116 ? 25.774 41.020 -39.063 1.00 67.88 116 GLU A O 1
ATOM 954 N N . ARG A 1 117 ? 23.787 40.088 -38.673 1.00 60.78 117 ARG A N 1
ATOM 955 C CA . ARG A 1 117 ? 23.055 41.367 -38.725 1.00 60.78 117 ARG A CA 1
ATOM 956 C C . ARG A 1 117 ? 23.263 42.248 -37.482 1.00 60.78 117 ARG A C 1
ATOM 958 O O . ARG A 1 117 ? 22.778 43.376 -37.455 1.00 60.78 117 ARG A O 1
ATOM 965 N N . LYS A 1 118 ? 23.896 41.726 -36.427 1.00 57.72 118 LYS A N 1
ATOM 966 C CA . LYS A 1 118 ? 24.161 42.440 -35.164 1.00 57.72 118 LYS A CA 1
ATOM 967 C C . LYS A 1 118 ? 25.625 42.848 -34.982 1.00 57.72 118 LYS A C 1
ATOM 969 O O . LYS A 1 118 ? 25.907 43.562 -34.023 1.00 57.72 118 LYS A O 1
ATOM 974 N N . SER A 1 119 ? 26.532 42.426 -35.859 1.00 52.56 119 SER A N 1
ATOM 975 C CA . SER A 1 119 ? 27.885 42.986 -35.926 1.00 52.56 119 SER A CA 1
ATOM 976 C C . SER A 1 119 ? 27.840 44.351 -36.634 1.00 52.56 119 SER A C 1
ATOM 978 O O . SER A 1 119 ? 27.310 44.397 -37.746 1.00 52.56 119 SER A O 1
ATOM 980 N N . PRO A 1 120 ? 28.307 45.445 -35.995 1.00 56.59 120 PRO A N 1
ATOM 981 C CA . PRO A 1 120 ? 28.389 46.768 -36.617 1.00 56.59 120 PRO A CA 1
ATOM 982 C C . PRO A 1 120 ? 29.392 46.814 -37.774 1.00 56.59 120 PRO A C 1
ATOM 984 O O . PRO A 1 120 ? 30.381 46.045 -37.732 1.00 56.59 120 PRO A O 1
#

Foldseek 3Di:
DVVVVVVVCVVVVVVVLLVLLLVQLLVLCVVVVHDSVCSVVVVVCVVVLVVDDDDPVSVSSVVSVVRSVVRSVVVVVVVVVVVVVCCVPPVPDPDPPPPPPDPDDDPVVVVVVVVVVPDD

Secondary structure (DSSP, 8-state):
-HHHHHHHHHHHHHHHHHHHHHHHHHHHHHHTT--THHHHTHHHHHHHHHHS-S-HHHHHHHHHHHHHHHHHHHHHHHHHHHHHHHHHHH-TT--TT-----S----HHHHHHHHHTT--